Protein AF-A0AAE2BPG3-F1 (afdb_monomer_lite)

Radius of gyration: 17.99 Å; chains: 1; bounding box: 40×39×38 Å

Structure (mmCIF, N/CA/C/O backbone):
data_AF-A0AAE2BPG3-F1
#
_entry.id   AF-A0AAE2BPG3-F1
#
loop_
_atom_site.group_PDB
_atom_site.id
_atom_site.type_symbol
_atom_site.label_atom_id
_atom_site.label_alt_id
_atom_site.label_comp_id
_atom_site.label_asym_id
_atom_site.label_entity_id
_atom_site.label_seq_id
_atom_site.pdbx_PDB_ins_code
_atom_site.Cartn_x
_atom_site.Cartn_y
_atom_site.Cartn_z
_atom_site.occupancy
_atom_site.B_iso_or_equiv
_atom_site.auth_seq_id
_atom_site.auth_comp_id
_atom_site.auth_asym_id
_atom_site.auth_atom_id
_atom_site.pdbx_PDB_model_num
ATOM 1 N N . MET A 1 1 ? 28.750 -17.078 -10.063 1.00 46.62 1 MET A N 1
ATOM 2 C CA . MET A 1 1 ? 27.875 -16.251 -9.215 1.00 46.62 1 MET A CA 1
ATOM 3 C C . MET A 1 1 ? 28.013 -14.857 -9.763 1.00 46.62 1 MET A C 1
ATOM 5 O O . MET A 1 1 ? 29.101 -14.304 -9.670 1.00 46.62 1 MET A O 1
ATOM 9 N N . ASP A 1 2 ? 26.994 -14.388 -10.470 1.00 53.50 2 ASP A N 1
ATOM 10 C CA . ASP A 1 2 ? 27.012 -13.066 -11.084 1.00 53.50 2 ASP A CA 1
ATOM 11 C C . ASP A 1 2 ? 27.018 -12.012 -9.967 1.00 53.50 2 ASP A C 1
ATOM 13 O O . ASP A 1 2 ? 26.191 -12.061 -9.060 1.00 53.50 2 ASP A O 1
ATOM 17 N N . GLU A 1 3 ? 27.967 -11.074 -9.999 1.00 54.03 3 GLU A N 1
ATOM 18 C CA . GLU A 1 3 ? 28.130 -10.012 -8.983 1.00 54.03 3 GLU A CA 1
ATOM 19 C C . GLU A 1 3 ? 26.881 -9.117 -8.826 1.00 54.03 3 GLU A C 1
ATOM 21 O O . GLU A 1 3 ? 26.744 -8.394 -7.839 1.00 54.03 3 GLU A O 1
ATOM 26 N N . ASP A 1 4 ? 25.954 -9.200 -9.782 1.00 56.41 4 ASP A N 1
ATOM 27 C CA . ASP A 1 4 ? 24.715 -8.429 -9.874 1.00 56.41 4 ASP A CA 1
ATOM 28 C C . ASP A 1 4 ? 23.543 -9.042 -9.067 1.00 56.41 4 ASP A C 1
ATOM 30 O O . ASP A 1 4 ? 22.451 -8.474 -9.044 1.00 56.41 4 ASP A O 1
ATOM 34 N N . ASP A 1 5 ? 23.746 -10.183 -8.397 1.00 60.78 5 ASP A N 1
ATOM 35 C CA . ASP A 1 5 ? 22.706 -10.899 -7.629 1.00 60.78 5 ASP A CA 1
ATOM 36 C C . ASP A 1 5 ? 22.677 -10.528 -6.131 1.00 60.78 5 ASP A C 1
ATOM 38 O O . ASP A 1 5 ? 21.954 -11.120 -5.334 1.00 60.78 5 ASP A O 1
ATOM 42 N N . ASN A 1 6 ? 23.470 -9.534 -5.713 1.00 71.50 6 ASN A N 1
ATOM 43 C CA . ASN A 1 6 ? 23.386 -9.013 -4.349 1.00 71.50 6 ASN A CA 1
ATOM 44 C C . ASN A 1 6 ? 22.199 -8.051 -4.223 1.00 71.50 6 ASN A C 1
ATOM 46 O O . ASN A 1 6 ? 22.133 -7.020 -4.900 1.00 71.50 6 ASN A O 1
ATOM 50 N N . ASP A 1 7 ? 21.266 -8.381 -3.332 1.00 73.94 7 ASP A N 1
ATOM 51 C CA . ASP A 1 7 ? 20.122 -7.529 -3.031 1.00 73.94 7 ASP A CA 1
ATOM 52 C C . ASP A 1 7 ? 20.551 -6.247 -2.299 1.00 73.94 7 ASP A C 1
ATOM 54 O O . ASP A 1 7 ? 21.256 -6.324 -1.284 1.00 73.94 7 ASP A O 1
ATOM 58 N N . PRO A 1 8 ? 20.107 -5.062 -2.768 1.00 78.50 8 PRO A N 1
ATOM 59 C CA . PRO A 1 8 ? 20.458 -3.795 -2.141 1.00 78.50 8 PRO A CA 1
ATOM 60 C C . PRO A 1 8 ? 19.918 -3.745 -0.710 1.00 78.50 8 PRO A C 1
ATOM 62 O O . PRO A 1 8 ? 18.745 -4.029 -0.463 1.00 78.50 8 PRO A O 1
ATOM 65 N N . GLN A 1 9 ? 20.769 -3.356 0.237 1.00 81.19 9 GLN A N 1
ATOM 66 C CA . GLN A 1 9 ? 20.421 -3.327 1.662 1.00 81.19 9 GLN A CA 1
ATOM 67 C C . GLN A 1 9 ? 19.881 -1.961 2.099 1.00 81.19 9 GLN A C 1
ATOM 69 O O . GLN A 1 9 ? 19.233 -1.845 3.140 1.00 81.19 9 GLN A O 1
ATOM 74 N N . ILE A 1 10 ? 20.139 -0.913 1.309 1.00 83.06 10 ILE A N 1
ATOM 75 C CA . ILE A 1 10 ? 19.741 0.464 1.619 1.00 83.06 10 I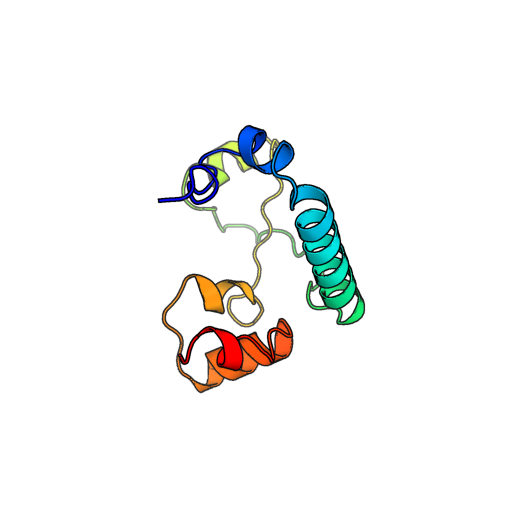LE A CA 1
ATOM 76 C C . ILE A 1 10 ? 19.151 1.193 0.404 1.00 83.06 10 ILE A C 1
ATOM 78 O O . ILE A 1 10 ? 19.443 0.891 -0.753 1.00 83.06 10 ILE A O 1
ATOM 82 N N . MET A 1 11 ? 18.342 2.222 0.677 1.00 80.00 11 MET A N 1
ATOM 83 C CA . MET A 1 11 ? 17.634 3.021 -0.340 1.00 80.00 11 MET A CA 1
ATOM 84 C C . MET A 1 11 ? 18.554 3.673 -1.380 1.00 80.00 11 MET A C 1
ATOM 86 O O . MET A 1 11 ? 18.133 3.981 -2.499 1.00 80.00 11 MET A O 1
ATOM 90 N N . GLU A 1 12 ? 19.800 3.921 -1.007 1.00 85.31 12 GLU A N 1
ATOM 91 C CA . GLU A 1 12 ? 20.797 4.575 -1.840 1.00 85.31 12 GLU A CA 1
ATOM 92 C C . GLU A 1 12 ? 21.290 3.595 -2.904 1.00 85.31 12 GLU A C 1
ATOM 94 O O . GLU A 1 12 ? 21.376 3.962 -4.072 1.00 85.31 12 GLU A O 1
ATOM 99 N N . GLU A 1 13 ? 21.504 2.331 -2.548 1.00 85.25 13 GLU A N 1
ATOM 100 C CA . GLU A 1 13 ? 21.879 1.265 -3.481 1.00 85.25 13 GLU A CA 1
ATOM 101 C C . GLU A 1 13 ? 20.735 0.958 -4.453 1.00 85.25 13 GLU A C 1
ATOM 103 O O . GLU A 1 13 ? 20.956 0.864 -5.662 1.00 85.25 13 GLU A O 1
ATOM 108 N N . CYS A 1 14 ? 19.488 0.930 -3.962 1.00 81.56 14 CYS A N 1
ATOM 109 C CA . CYS A 1 14 ? 18.297 0.754 -4.801 1.00 81.56 14 CYS A CA 1
ATOM 110 C C . CYS A 1 14 ? 18.219 1.783 -5.939 1.00 81.56 14 CYS A C 1
ATOM 112 O O . CYS A 1 14 ? 17.811 1.445 -7.048 1.00 81.56 14 CYS A O 1
ATOM 114 N N . ARG A 1 15 ? 18.625 3.035 -5.683 1.00 84.75 15 ARG A N 1
ATOM 115 C CA . ARG A 1 15 ? 18.590 4.124 -6.674 1.00 84.75 15 ARG A CA 1
ATOM 116 C C . ARG A 1 15 ? 19.610 3.976 -7.800 1.00 84.75 15 ARG A C 1
ATOM 118 O O . ARG A 1 15 ? 19.391 4.538 -8.872 1.00 84.75 15 ARG A O 1
ATOM 125 N N . HIS A 1 16 ? 20.698 3.249 -7.560 1.00 84.75 16 HIS A N 1
ATOM 126 C CA . HIS A 1 16 ? 21.763 3.029 -8.540 1.00 84.75 16 HIS A CA 1
ATOM 127 C C . HIS A 1 16 ? 21.557 1.754 -9.370 1.00 84.75 16 HIS A C 1
ATOM 129 O O . HIS A 1 16 ? 22.226 1.578 -10.388 1.00 84.75 16 HIS A O 1
ATOM 135 N N . ARG A 1 17 ? 20.610 0.884 -8.987 1.00 83.00 17 ARG A N 1
ATOM 136 C CA . ARG A 1 17 ? 20.252 -0.307 -9.767 1.00 83.00 17 ARG A CA 1
ATOM 137 C C . ARG A 1 17 ? 19.693 0.092 -11.132 1.00 83.00 17 ARG A C 1
ATOM 139 O O . ARG A 1 17 ? 18.885 1.014 -11.257 1.00 83.00 17 ARG A O 1
ATOM 146 N N . LYS A 1 18 ? 20.061 -0.676 -12.157 1.00 85.94 18 LYS A N 1
ATOM 147 C CA . LYS A 1 18 ? 19.535 -0.549 -13.528 1.00 85.94 18 LYS A CA 1
ATOM 148 C C . LYS A 1 18 ? 18.000 -0.591 -13.576 1.00 85.94 18 LYS A C 1
ATOM 150 O O . LYS A 1 18 ? 17.382 0.149 -14.341 1.00 85.94 18 LYS A O 1
ATOM 155 N N . ASP A 1 19 ? 17.396 -1.377 -12.687 1.00 85.19 19 ASP A N 1
ATOM 156 C CA . ASP A 1 19 ? 15.951 -1.587 -12.607 1.00 85.19 19 ASP A CA 1
ATOM 157 C C . ASP A 1 19 ? 15.204 -0.479 -11.856 1.00 85.19 19 ASP A C 1
ATOM 159 O O . ASP A 1 19 ? 13.974 -0.458 -11.871 1.00 85.19 19 ASP A O 1
ATOM 163 N N . TRP A 1 20 ? 15.908 0.492 -11.257 1.00 86.25 20 TRP A N 1
ATOM 164 C CA . TRP A 1 20 ? 15.306 1.562 -10.454 1.00 86.25 20 TRP A CA 1
ATOM 165 C C . TRP A 1 20 ? 14.161 2.281 -11.174 1.00 86.25 20 TRP A C 1
ATOM 167 O O . TRP A 1 20 ? 13.107 2.544 -10.593 1.00 86.25 20 TRP A O 1
ATOM 177 N N . LYS A 1 21 ? 14.341 2.585 -12.466 1.00 88.94 21 LYS A N 1
ATOM 178 C CA . LYS A 1 21 ? 13.299 3.238 -13.274 1.00 88.94 21 LYS A CA 1
ATOM 179 C C . LYS A 1 21 ? 12.066 2.346 -13.437 1.00 88.94 21 LYS A C 1
ATOM 181 O O . LYS A 1 21 ? 10.948 2.849 -13.334 1.00 88.94 21 LYS A O 1
ATOM 186 N N . SER A 1 22 ? 12.267 1.049 -13.659 1.00 85.50 22 SER A N 1
ATOM 187 C CA . SER A 1 22 ? 11.196 0.057 -13.791 1.00 85.50 22 SER A CA 1
ATOM 188 C C . SER A 1 22 ? 10.452 -0.131 -12.472 1.00 85.50 22 SER A C 1
ATOM 190 O O . SER A 1 22 ? 9.225 -0.094 -12.463 1.00 85.50 22 SER A O 1
ATOM 192 N N . TRP A 1 23 ? 11.169 -0.232 -11.349 1.00 87.06 23 TRP A N 1
ATOM 193 C CA . TRP A 1 23 ? 10.571 -0.305 -10.014 1.00 87.06 23 TRP A CA 1
ATOM 194 C C . TRP A 1 23 ? 9.766 0.947 -9.691 1.00 87.06 23 TRP A C 1
ATOM 196 O O . TRP A 1 23 ? 8.610 0.848 -9.293 1.00 87.06 23 TRP A O 1
ATOM 206 N N . LYS A 1 24 ? 10.331 2.136 -9.931 1.00 89.31 24 LYS A N 1
ATOM 207 C CA . LYS A 1 24 ? 9.628 3.404 -9.708 1.00 89.31 24 LYS A CA 1
ATOM 208 C C . LYS A 1 24 ? 8.350 3.490 -10.541 1.00 89.31 24 LYS A C 1
ATOM 210 O O . LYS A 1 24 ? 7.327 3.941 -10.032 1.00 89.31 24 LYS A O 1
ATOM 215 N N . LYS A 1 25 ? 8.399 3.038 -11.798 1.00 87.38 25 LYS A N 1
ATOM 216 C CA . LYS A 1 25 ? 7.217 2.968 -12.659 1.00 87.38 25 LYS A CA 1
ATOM 217 C C . LYS A 1 25 ? 6.183 1.980 -12.114 1.00 87.38 25 LYS A C 1
ATOM 219 O O . LYS A 1 25 ? 5.026 2.353 -12.001 1.00 87.38 25 LYS A O 1
ATOM 224 N N . ALA A 1 26 ? 6.590 0.769 -11.739 1.00 82.19 26 ALA A N 1
ATOM 225 C CA . ALA A 1 26 ? 5.685 -0.240 -11.190 1.00 82.19 26 ALA A CA 1
ATOM 226 C C . ALA A 1 26 ? 5.009 0.231 -9.890 1.00 82.19 26 ALA A C 1
ATOM 228 O O . ALA A 1 26 ? 3.805 0.061 -9.728 1.00 82.19 26 ALA A O 1
ATOM 229 N N . ILE A 1 27 ? 5.762 0.887 -8.998 1.00 84.38 27 ILE A N 1
ATOM 230 C CA . ILE A 1 27 ? 5.232 1.489 -7.766 1.00 84.38 27 ILE A CA 1
ATOM 231 C C . ILE A 1 27 ? 4.197 2.569 -8.097 1.00 84.38 27 ILE A C 1
ATOM 233 O O . ILE A 1 27 ? 3.142 2.614 -7.469 1.00 84.38 27 ILE A O 1
ATOM 237 N N . GLN A 1 28 ? 4.484 3.429 -9.078 1.00 87.56 28 GLN A N 1
ATOM 238 C CA . GLN A 1 28 ? 3.555 4.480 -9.488 1.00 87.56 28 GLN A CA 1
ATOM 239 C C . GLN A 1 28 ? 2.287 3.902 -10.133 1.00 87.56 28 GLN A C 1
ATOM 241 O O . GLN A 1 28 ? 1.191 4.309 -9.764 1.00 87.56 28 GLN A O 1
ATOM 246 N N . ASP A 1 29 ? 2.425 2.928 -11.034 1.00 83.62 29 ASP A N 1
ATOM 247 C CA . ASP A 1 29 ? 1.294 2.261 -11.690 1.00 83.62 29 ASP A CA 1
ATOM 248 C C . ASP A 1 29 ? 0.387 1.563 -10.656 1.00 83.62 29 ASP A C 1
ATOM 250 O O . ASP A 1 29 ? -0.843 1.634 -10.747 1.00 83.62 29 ASP A O 1
ATOM 254 N N . GLU A 1 30 ? 0.980 0.920 -9.643 1.00 81.25 30 GLU A N 1
ATOM 255 C CA . GLU A 1 30 ? 0.226 0.314 -8.544 1.00 81.25 30 GLU A CA 1
ATOM 256 C C . GLU A 1 30 ? -0.466 1.387 -7.698 1.00 81.25 30 GLU A C 1
ATOM 258 O O . GLU A 1 30 ? -1.665 1.285 -7.445 1.00 81.25 30 GLU A O 1
ATOM 263 N N . LEU A 1 31 ? 0.232 2.465 -7.325 1.00 83.31 31 LEU A N 1
ATOM 264 C CA . LEU A 1 31 ? -0.361 3.574 -6.576 1.00 83.31 31 LEU A CA 1
ATOM 265 C C . LEU A 1 31 ? -1.559 4.191 -7.317 1.00 83.31 31 LEU A C 1
ATOM 267 O O . LEU A 1 31 ? -2.608 4.432 -6.716 1.00 83.31 31 LEU A O 1
ATOM 271 N N . ASP A 1 32 ? -1.438 4.391 -8.627 1.00 84.94 32 ASP A N 1
ATOM 272 C CA . ASP A 1 32 ? -2.508 4.915 -9.476 1.00 84.94 32 ASP A CA 1
ATOM 273 C C . ASP A 1 32 ? -3.686 3.932 -9.568 1.00 84.94 32 ASP A C 1
ATOM 275 O O . ASP A 1 32 ? -4.852 4.336 -9.496 1.00 84.94 32 ASP A O 1
ATOM 279 N N . SER A 1 33 ? -3.405 2.627 -9.651 1.00 82.19 33 SER A N 1
ATOM 280 C CA . SER A 1 33 ? -4.414 1.561 -9.590 1.00 82.19 33 SER A CA 1
ATOM 281 C C . SER A 1 33 ? -5.174 1.565 -8.260 1.00 82.19 33 SER A C 1
ATOM 283 O O . SER A 1 33 ? -6.408 1.482 -8.258 1.00 82.19 33 SER A O 1
ATOM 285 N N . LEU A 1 34 ? -4.468 1.697 -7.133 1.00 80.25 34 LEU A N 1
ATOM 286 C CA . LEU A 1 34 ? -5.058 1.760 -5.791 1.00 80.25 34 LEU A CA 1
ATOM 287 C C . LEU A 1 34 ? -5.934 3.013 -5.636 1.00 80.25 34 LEU A C 1
ATOM 289 O O . LEU A 1 34 ? -7.073 2.922 -5.166 1.00 80.25 34 LEU A O 1
ATOM 293 N N . ASN A 1 35 ? -5.452 4.166 -6.110 1.00 81.25 35 ASN A N 1
ATOM 294 C CA . ASN A 1 35 ? -6.202 5.423 -6.107 1.00 81.25 35 ASN A CA 1
ATOM 295 C C . ASN A 1 35 ? -7.473 5.334 -6.961 1.00 81.25 35 ASN A C 1
ATOM 297 O O . ASN A 1 35 ? -8.561 5.680 -6.493 1.00 81.25 35 ASN A O 1
ATOM 301 N N . LYS A 1 36 ? -7.376 4.799 -8.185 1.00 82.06 36 LYS A N 1
ATOM 302 C CA . LYS A 1 36 ? -8.525 4.588 -9.082 1.00 82.06 36 LYS A CA 1
ATOM 303 C C . LYS A 1 36 ? -9.605 3.717 -8.439 1.00 82.06 36 LYS A C 1
ATOM 305 O O . LYS A 1 36 ? -10.795 3.961 -8.634 1.00 82.06 36 LYS A O 1
ATOM 310 N N . ARG A 1 37 ? -9.196 2.704 -7.675 1.00 78.69 37 ARG A N 1
ATOM 311 C CA . ARG A 1 37 ? -10.092 1.767 -6.985 1.00 78.69 37 ARG A CA 1
ATOM 312 C C . ARG A 1 37 ? -10.594 2.279 -5.633 1.00 78.69 37 ARG A C 1
ATOM 314 O O . ARG A 1 37 ? -11.382 1.583 -5.004 1.00 78.69 37 ARG A O 1
ATOM 321 N N . LYS A 1 38 ? -10.192 3.488 -5.209 1.00 77.94 38 LYS A N 1
ATOM 322 C CA . LYS A 1 38 ? -10.560 4.097 -3.916 1.00 77.94 38 LYS A CA 1
ATOM 323 C C . LYS A 1 38 ? -10.248 3.181 -2.729 1.00 77.94 38 LYS A C 1
ATOM 325 O O . LYS A 1 38 ? -10.995 3.123 -1.758 1.00 77.94 38 LYS A O 1
ATOM 330 N N . VAL A 1 39 ? -9.134 2.461 -2.844 1.00 69.88 39 VAL A N 1
ATOM 331 C CA . VAL A 1 39 ? -8.625 1.528 -1.831 1.00 69.88 39 VAL A CA 1
ATOM 332 C C . VAL A 1 39 ? -8.366 2.254 -0.512 1.00 69.88 39 VAL A C 1
ATOM 334 O O . VAL A 1 39 ? -8.655 1.732 0.562 1.00 69.88 39 VAL A O 1
ATOM 337 N N . PHE A 1 40 ? -7.861 3.483 -0.590 1.00 71.31 40 PHE A N 1
ATOM 338 C CA . PHE A 1 40 ? -7.662 4.335 0.572 1.00 71.31 40 PHE A CA 1
ATOM 339 C C . PHE A 1 40 ? -8.968 5.060 0.919 1.00 71.31 40 PHE A C 1
ATOM 341 O O . PHE A 1 40 ? -9.460 5.891 0.153 1.00 71.31 40 PHE A O 1
ATOM 348 N N . GLY A 1 41 ? -9.536 4.717 2.078 1.00 67.25 41 GLY A N 1
ATOM 349 C CA . GLY A 1 41 ? -10.718 5.373 2.632 1.00 67.25 41 GLY A CA 1
ATOM 350 C C . GLY A 1 41 ? -10.437 6.788 3.158 1.00 67.25 41 GLY A C 1
ATOM 351 O O . GLY A 1 41 ? -9.282 7.223 3.215 1.00 67.25 41 GLY A O 1
ATOM 352 N N . PRO A 1 42 ? -11.487 7.525 3.566 1.00 67.50 42 PRO A N 1
ATOM 353 C CA . PRO A 1 42 ? -11.321 8.825 4.192 1.00 67.50 42 PRO A CA 1
ATOM 354 C C . PRO A 1 42 ? -10.483 8.692 5.459 1.00 67.50 42 PRO A C 1
ATOM 356 O O . PRO A 1 42 ? -10.734 7.871 6.338 1.00 67.50 42 PRO A O 1
ATOM 359 N N . ILE A 1 43 ? -9.482 9.551 5.531 1.00 61.88 43 ILE A N 1
ATOM 360 C CA . ILE A 1 43 ? -8.634 9.728 6.691 1.00 61.88 43 ILE A CA 1
ATOM 361 C C . ILE A 1 43 ? -9.504 10.112 7.902 1.00 61.88 43 ILE A C 1
ATOM 363 O O . ILE A 1 43 ? -10.098 11.190 7.926 1.00 61.88 43 ILE A O 1
ATOM 367 N N . THR A 1 44 ? -9.567 9.247 8.916 1.00 55.91 44 THR A N 1
ATOM 368 C CA . THR A 1 44 ? -10.263 9.540 10.176 1.00 55.91 44 THR A CA 1
ATOM 369 C C . THR A 1 44 ? -9.265 9.935 11.266 1.00 55.91 44 THR A C 1
ATOM 371 O O . THR A 1 44 ? -8.284 9.213 11.476 1.00 55.91 44 THR A O 1
ATOM 374 N N . PRO A 1 45 ? -9.491 11.055 11.981 1.00 62.44 45 PRO A N 1
ATOM 375 C CA . PRO A 1 45 ? -8.681 11.417 13.138 1.00 62.44 45 PRO A CA 1
ATOM 376 C C . PRO A 1 45 ? -8.692 10.301 14.180 1.00 62.44 45 PRO A C 1
ATOM 378 O O . PRO A 1 45 ? -9.706 9.623 14.362 1.00 62.44 45 PRO A O 1
ATOM 381 N N . THR A 1 46 ? -7.579 10.134 14.894 1.00 62.69 46 THR A N 1
ATOM 382 C CA . THR A 1 46 ? -7.523 9.187 16.012 1.00 62.69 46 THR A CA 1
ATOM 383 C C . THR A 1 46 ? -8.618 9.528 17.039 1.00 62.69 46 THR A C 1
ATOM 385 O O . THR A 1 46 ? -8.705 10.686 17.466 1.00 62.69 46 THR A O 1
ATOM 388 N N . PRO A 1 47 ? -9.467 8.562 17.445 1.00 69.81 47 PRO A N 1
ATOM 389 C CA . PRO A 1 47 ? -10.501 8.796 18.448 1.00 69.81 47 PRO A CA 1
ATOM 390 C C . PRO A 1 47 ? -9.915 9.329 19.761 1.00 69.81 47 PRO A C 1
ATOM 392 O O . PRO A 1 47 ? -8.860 8.880 20.218 1.00 69.81 47 PRO A O 1
ATOM 395 N N . LYS A 1 48 ? -10.617 10.274 20.402 1.00 64.44 48 LYS A N 1
ATOM 396 C CA . LYS A 1 48 ? -10.205 10.818 21.706 1.00 64.44 48 LYS A CA 1
ATOM 397 C C . LYS A 1 48 ? -10.080 9.684 22.731 1.00 64.44 48 LYS A C 1
ATOM 399 O O . LYS A 1 48 ? -11.036 8.948 22.950 1.00 64.44 48 LYS A O 1
ATOM 404 N N . GLY A 1 49 ? -8.914 9.578 23.370 1.00 69.75 49 GLY A N 1
ATOM 405 C CA . GLY A 1 49 ? -8.636 8.594 24.426 1.00 69.75 49 GLY A CA 1
ATOM 406 C C . GLY A 1 49 ? -7.848 7.359 23.982 1.00 69.75 49 GLY A C 1
ATOM 407 O O . GLY A 1 49 ? -7.468 6.562 24.836 1.00 69.75 49 GLY A O 1
ATOM 408 N N . VAL A 1 50 ? -7.540 7.210 22.688 1.00 65.12 50 VAL A N 1
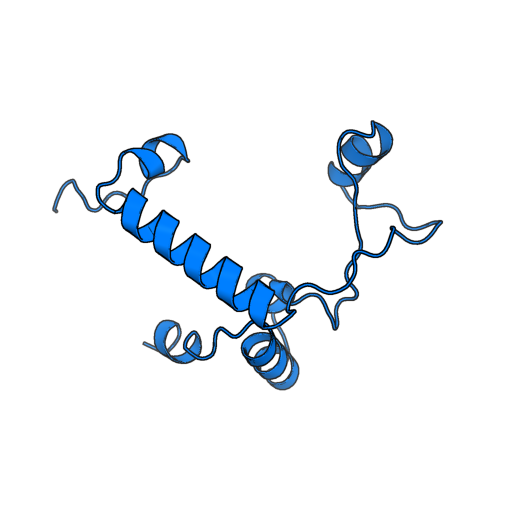ATOM 409 C CA . VAL A 1 50 ? -6.708 6.106 22.190 1.00 65.12 50 VAL A CA 1
ATOM 410 C C . VAL A 1 50 ? -5.270 6.582 21.982 1.00 65.12 50 VAL A C 1
ATOM 412 O O . VAL A 1 50 ? -5.022 7.491 21.193 1.00 65.12 50 VAL A O 1
ATOM 415 N N . LYS A 1 51 ? -4.315 5.978 22.699 1.00 66.12 51 LYS A N 1
ATOM 416 C CA . LYS A 1 51 ? -2.882 6.274 22.559 1.00 66.12 51 LYS A CA 1
ATOM 417 C C . LYS A 1 51 ? -2.243 5.300 21.563 1.00 66.12 51 LYS A C 1
ATOM 419 O O . LYS A 1 51 ? -2.401 4.092 21.744 1.00 66.12 51 LYS A O 1
ATOM 424 N N . PRO A 1 52 ? -1.510 5.779 20.542 1.00 63.97 52 PRO A N 1
ATOM 425 C CA . PRO A 1 52 ? -0.647 4.908 19.755 1.00 63.97 52 PRO A CA 1
ATOM 426 C C . PRO A 1 52 ? 0.389 4.230 20.652 1.00 63.97 52 PRO A C 1
ATOM 428 O O . PRO A 1 52 ? 0.764 4.759 21.697 1.00 63.97 52 PRO A O 1
ATOM 431 N N . VAL A 1 53 ? 0.881 3.072 20.227 1.00 65.12 53 VAL A N 1
ATOM 432 C CA . VAL A 1 53 ? 1.900 2.316 20.963 1.00 65.12 53 VAL A CA 1
ATOM 433 C C . VAL A 1 53 ? 3.291 2.606 20.378 1.00 65.12 53 VAL A C 1
ATOM 435 O O . VAL A 1 53 ? 3.453 2.670 19.156 1.00 65.12 53 VAL A O 1
ATOM 438 N N . GLY A 1 54 ? 4.297 2.772 21.246 1.00 65.69 54 GLY A N 1
ATOM 439 C CA . GLY A 1 54 ? 5.712 2.955 20.881 1.00 65.69 54 GLY A CA 1
ATOM 440 C C . GLY A 1 54 ? 6.078 4.369 20.408 1.00 65.69 54 GLY A C 1
ATOM 441 O O . GLY A 1 54 ? 5.363 5.328 20.692 1.00 65.69 54 GLY A O 1
ATOM 442 N N . HIS A 1 55 ? 7.165 4.503 19.637 1.00 64.88 55 HIS A N 1
ATOM 443 C CA . HIS A 1 55 ? 7.688 5.793 19.132 1.00 64.88 55 HIS A CA 1
ATOM 444 C C . HIS A 1 55 ? 6.683 6.621 18.3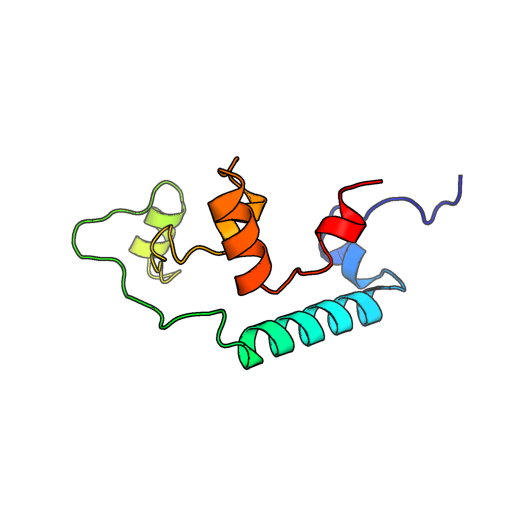18 1.00 64.88 55 HIS A C 1
ATOM 446 O O . HIS A 1 55 ? 6.839 7.828 18.153 1.00 64.88 55 HIS A O 1
ATOM 452 N N . LYS A 1 56 ? 5.606 5.994 17.837 1.00 69.12 56 LYS A N 1
ATOM 453 C CA . LYS A 1 56 ? 4.496 6.684 17.169 1.00 69.12 56 LYS A CA 1
ATOM 454 C C . LYS A 1 56 ? 3.777 7.654 18.119 1.00 69.12 56 LYS A C 1
ATOM 456 O O . LYS A 1 56 ? 3.310 8.691 17.667 1.00 69.12 56 LYS A O 1
ATOM 461 N N . HIS A 1 57 ? 3.709 7.336 19.416 1.00 68.19 57 HIS A N 1
ATOM 462 C CA . HIS A 1 57 ? 3.123 8.208 20.437 1.00 68.19 57 HIS A CA 1
ATOM 463 C C . HIS A 1 57 ? 3.966 9.467 20.652 1.00 68.19 57 HIS A C 1
ATOM 465 O O . HIS A 1 57 ? 3.428 10.566 20.628 1.00 68.19 57 HIS A O 1
ATOM 471 N N . GLU A 1 58 ? 5.283 9.319 20.815 1.00 70.81 58 GLU A N 1
ATOM 472 C CA . GLU A 1 58 ? 6.214 10.442 21.012 1.00 70.81 58 GLU A CA 1
ATOM 473 C C . GLU A 1 58 ? 6.1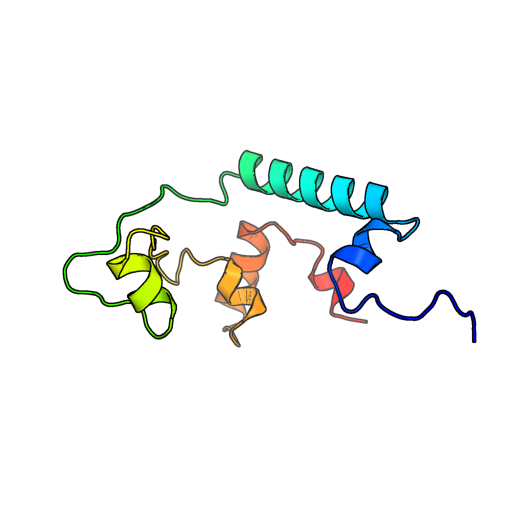79 11.406 19.822 1.00 70.81 58 GLU A C 1
ATOM 475 O O . GLU A 1 58 ? 5.970 12.603 20.001 1.00 70.81 58 GLU A O 1
ATOM 480 N N . LEU A 1 59 ? 6.254 10.878 18.598 1.00 69.62 59 LEU A N 1
ATOM 481 C CA . LEU A 1 59 ? 6.209 11.690 17.381 1.00 69.62 59 LEU A CA 1
ATOM 482 C C . LEU A 1 59 ? 4.859 12.402 17.183 1.00 69.62 59 LEU A C 1
ATOM 484 O O . LEU A 1 59 ? 4.825 13.499 16.623 1.00 69.62 59 LEU A O 1
ATOM 488 N N . GLN A 1 60 ? 3.751 11.795 17.627 1.00 73.31 60 GLN A N 1
ATOM 489 C CA . GLN A 1 60 ? 2.433 12.431 17.578 1.00 73.31 60 GLN A CA 1
ATOM 490 C C . GLN A 1 60 ? 2.296 13.534 18.632 1.00 73.31 60 GLN A C 1
ATOM 492 O O . GLN A 1 60 ? 1.744 14.591 18.336 1.00 73.31 60 GLN A O 1
ATOM 497 N N . VAL A 1 61 ? 2.810 13.310 19.846 1.00 70.56 61 VAL A N 1
ATOM 498 C CA . VAL A 1 61 ? 2.817 14.314 20.923 1.00 70.56 61 VAL A CA 1
ATOM 499 C C . VAL A 1 61 ? 3.677 15.520 20.540 1.00 70.56 61 VAL A C 1
ATOM 501 O O . VAL A 1 61 ? 3.289 16.653 20.807 1.00 70.56 61 VAL A O 1
ATOM 504 N N . GLU A 1 62 ? 4.798 15.296 19.854 1.00 76.88 62 GLU A N 1
ATOM 505 C CA . GLU A 1 62 ? 5.655 16.358 19.312 1.00 76.88 62 GLU A CA 1
ATOM 506 C C . GLU A 1 62 ? 5.064 17.064 18.076 1.00 76.88 62 GLU A C 1
ATOM 508 O O . GLU A 1 62 ? 5.663 18.011 17.567 1.00 76.88 62 GLU A O 1
ATOM 513 N N . GLY A 1 63 ? 3.919 16.608 17.553 1.00 71.19 63 GLY A N 1
ATOM 514 C CA . GLY A 1 63 ? 3.290 17.168 16.354 1.00 71.19 63 GLY A CA 1
ATOM 515 C C . GLY A 1 63 ? 4.060 16.910 15.054 1.00 71.19 63 GLY A C 1
ATOM 516 O O . GLY A 1 63 ? 3.741 17.502 14.025 1.00 71.19 63 GLY A O 1
ATOM 517 N N . LYS A 1 64 ? 5.069 16.028 15.077 1.00 74.19 64 LYS A N 1
ATOM 518 C CA . LYS A 1 64 ? 5.894 15.684 13.907 1.00 74.19 64 LYS A CA 1
ATOM 519 C C . LYS A 1 64 ? 5.172 14.760 12.932 1.00 74.19 64 LYS A C 1
ATOM 521 O O . LYS A 1 64 ? 5.496 14.754 11.748 1.00 74.19 64 LYS A O 1
ATOM 526 N N . VAL A 1 65 ? 4.216 13.967 13.420 1.00 69.62 65 VAL A N 1
ATOM 527 C CA . VAL A 1 65 ? 3.421 13.047 12.598 1.00 69.62 65 VAL A CA 1
ATOM 528 C C . VAL A 1 65 ? 1.956 13.053 13.019 1.00 69.62 65 VAL A C 1
ATOM 530 O O . VAL A 1 65 ? 1.626 13.116 14.201 1.00 69.62 65 VAL A O 1
ATOM 533 N N . ASP A 1 66 ? 1.071 12.939 12.036 1.00 72.44 66 ASP A N 1
ATOM 534 C CA . ASP A 1 66 ? -0.368 12.803 12.242 1.00 72.44 66 ASP A CA 1
ATOM 535 C C . ASP A 1 66 ? -0.753 11.318 12.161 1.00 72.44 66 ASP A C 1
ATOM 537 O O . ASP A 1 66 ? -0.706 10.708 11.088 1.00 72.44 66 ASP A O 1
ATOM 541 N N . VAL A 1 67 ? -1.083 10.711 13.305 1.00 69.44 67 VAL A N 1
ATOM 542 C CA . VAL A 1 67 ? -1.475 9.297 13.378 1.00 69.44 67 VAL A CA 1
ATOM 543 C C . VAL A 1 67 ? -2.966 9.171 13.102 1.00 69.44 67 VAL A C 1
ATOM 545 O O . VAL A 1 67 ? -3.803 9.781 13.772 1.00 69.44 67 VAL A O 1
ATOM 548 N N . LYS A 1 68 ? -3.297 8.316 12.136 1.00 69.50 68 LYS A N 1
ATOM 549 C CA . LYS A 1 68 ? -4.667 7.974 11.748 1.00 69.50 68 LYS A CA 1
ATOM 550 C C . LYS A 1 68 ? -4.898 6.498 11.978 1.00 69.50 68 LYS A C 1
ATOM 55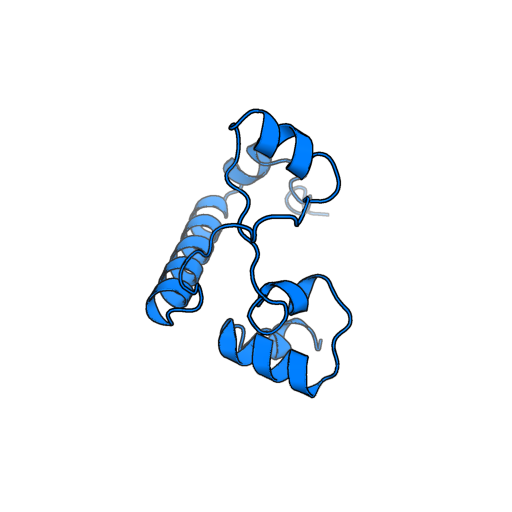2 O O . LYS A 1 68 ? -4.083 5.673 11.569 1.00 69.50 68 LYS A O 1
ATOM 557 N N . GLN A 1 69 ? -5.999 6.174 12.643 1.00 70.50 69 GLN A N 1
ATOM 558 C CA . GLN A 1 69 ? -6.397 4.790 12.836 1.00 70.50 69 GLN A CA 1
ATOM 559 C C . GLN A 1 69 ? -7.272 4.345 11.675 1.00 70.50 69 GLN A C 1
ATOM 561 O O . GLN A 1 69 ? -8.238 5.021 11.329 1.00 70.50 69 GLN A O 1
ATOM 566 N N . ILE A 1 70 ? -6.925 3.197 11.103 1.00 69.94 70 ILE A N 1
ATOM 567 C CA . ILE A 1 70 ? -7.748 2.496 10.125 1.00 69.94 70 ILE A CA 1
ATOM 568 C C . ILE A 1 70 ? -8.392 1.325 10.877 1.00 69.94 70 ILE A C 1
ATOM 570 O O . ILE A 1 70 ? -7.658 0.539 11.484 1.00 69.94 70 ILE A O 1
ATOM 574 N N . PRO A 1 71 ? -9.733 1.208 10.899 1.00 68.12 71 PRO A N 1
ATOM 575 C CA . PRO A 1 71 ? -10.411 0.040 11.455 1.00 68.12 71 PRO A CA 1
ATOM 576 C C . PRO A 1 71 ? -9.825 -1.253 10.874 1.00 68.12 71 PRO A C 1
ATOM 578 O O . PRO A 1 71 ? -9.537 -1.296 9.684 1.00 68.12 71 PRO A O 1
ATOM 581 N N . SER A 1 72 ? -9.658 -2.319 11.666 1.00 66.94 72 SER A N 1
ATOM 582 C CA . SER A 1 72 ? -8.989 -3.546 11.175 1.00 66.94 72 SER A CA 1
ATOM 583 C C . SER A 1 72 ? -9.695 -4.166 9.958 1.00 66.94 72 SER A C 1
ATOM 585 O O 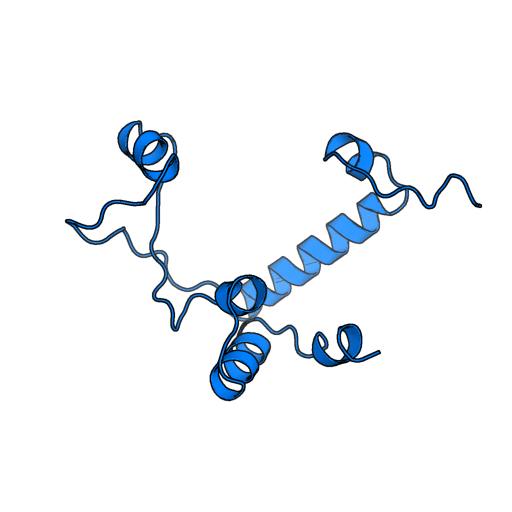. SER A 1 72 ? -9.042 -4.598 9.018 1.00 66.94 72 SER A O 1
ATOM 587 N N . ASN A 1 73 ? -11.028 -4.084 9.873 1.00 67.00 73 ASN A N 1
ATOM 588 C CA . ASN A 1 73 ? -11.780 -4.519 8.686 1.00 67.00 73 ASN A CA 1
ATOM 589 C C . ASN A 1 73 ? -11.577 -3.633 7.437 1.00 67.00 73 ASN A C 1
ATOM 591 O O . ASN A 1 73 ? -12.074 -3.972 6.367 1.00 67.00 73 ASN A O 1
ATOM 595 N N . GLN A 1 74 ? -10.889 -2.502 7.576 1.00 70.06 74 GLN A N 1
ATOM 596 C CA . GLN A 1 74 ? -10.491 -1.587 6.507 1.00 70.06 74 GLN A CA 1
ATOM 597 C C . GLN A 1 74 ? -8.963 -1.512 6.355 1.00 70.06 74 GLN A C 1
ATOM 599 O O . GLN A 1 74 ? -8.474 -0.859 5.432 1.00 70.06 74 GLN A O 1
ATOM 604 N N . ASN A 1 75 ? -8.193 -2.172 7.230 1.00 78.12 75 ASN A N 1
ATOM 605 C CA . ASN A 1 75 ? -6.742 -2.188 7.148 1.00 78.12 75 ASN A CA 1
ATOM 606 C C . ASN A 1 75 ? -6.286 -3.256 6.156 1.00 78.12 75 ASN A C 1
ATOM 608 O O . ASN A 1 75 ? -5.942 -4.378 6.517 1.00 78.12 75 ASN A O 1
ATOM 612 N N . LEU A 1 76 ? -6.248 -2.886 4.880 1.00 77.69 76 LEU A N 1
ATOM 613 C CA . LEU A 1 76 ? -5.819 -3.785 3.810 1.00 77.69 76 LEU A CA 1
ATOM 614 C C . LEU A 1 76 ? -4.384 -4.298 3.994 1.00 77.69 76 LEU A C 1
ATOM 616 O O . LEU A 1 76 ? -4.052 -5.364 3.488 1.00 77.69 76 LEU A O 1
ATOM 620 N N . ALA A 1 77 ? -3.546 -3.598 4.762 1.00 78.62 77 ALA A N 1
ATOM 621 C CA . ALA A 1 77 ? -2.191 -4.046 5.064 1.00 78.62 77 ALA A CA 1
ATOM 622 C C . ALA A 1 77 ? -2.138 -5.248 6.026 1.00 78.62 77 ALA A C 1
ATOM 624 O O . ALA A 1 77 ? -1.094 -5.896 6.097 1.00 78.62 77 ALA A O 1
ATOM 625 N N . ASP A 1 78 ? -3.239 -5.588 6.716 1.00 79.31 78 ASP A N 1
ATOM 626 C CA . ASP A 1 78 ? -3.297 -6.753 7.613 1.00 79.31 78 ASP A CA 1
ATOM 627 C C . ASP A 1 78 ? -2.938 -8.056 6.877 1.00 79.31 78 ASP A C 1
ATOM 629 O O . ASP A 1 78 ? -2.424 -8.985 7.495 1.00 79.31 78 ASP A O 1
ATOM 633 N N . LEU A 1 79 ? -3.139 -8.116 5.552 1.00 77.38 79 LEU A N 1
ATOM 634 C CA . LEU A 1 79 ? -2.795 -9.284 4.735 1.00 77.38 79 LEU A CA 1
ATOM 635 C C . LEU A 1 79 ? -1.288 -9.595 4.702 1.00 77.38 79 LEU A C 1
ATOM 637 O O . LEU A 1 79 ? -0.919 -10.737 4.445 1.00 77.38 79 LEU A O 1
ATOM 641 N N . PHE A 1 80 ? -0.428 -8.599 4.946 1.00 76.19 80 PHE A N 1
ATOM 642 C CA . PHE A 1 80 ? 1.031 -8.747 4.893 1.00 76.19 80 PHE A CA 1
ATOM 643 C C . PHE A 1 80 ? 1.675 -8.931 6.269 1.00 76.19 80 PHE A C 1
ATOM 645 O O . PHE A 1 80 ? 2.848 -9.282 6.352 1.00 76.19 80 PHE A O 1
ATOM 652 N N . THR A 1 81 ? 0.942 -8.657 7.347 1.00 73.19 81 THR A N 1
ATOM 653 C CA . THR A 1 81 ? 1.508 -8.566 8.701 1.00 73.19 81 THR A CA 1
ATOM 654 C C . THR A 1 81 ? 0.881 -9.539 9.687 1.00 73.19 81 THR A C 1
ATOM 656 O O . THR A 1 81 ? 1.489 -9.811 10.720 1.00 73.19 81 THR A O 1
ATOM 659 N N . ASN A 1 82 ? -0.297 -10.090 9.376 1.00 77.81 82 ASN A N 1
ATOM 660 C CA . ASN A 1 82 ? -1.044 -10.956 10.277 1.00 77.81 82 ASN A CA 1
ATOM 661 C C . ASN A 1 82 ? -1.437 -12.287 9.609 1.00 77.81 82 ASN A C 1
ATOM 663 O O . ASN A 1 82 ? -1.814 -12.312 8.436 1.00 77.81 82 ASN A O 1
ATOM 667 N N . PRO A 1 83 ? -1.436 -13.407 10.353 1.00 73.25 83 PRO A N 1
ATOM 668 C CA . PRO A 1 83 ? -2.077 -14.637 9.909 1.00 73.25 83 PRO A CA 1
ATOM 669 C C . PRO A 1 83 ? -3.603 -14.465 9.965 1.00 73.25 83 PRO A C 1
ATOM 671 O O . PRO A 1 83 ? -4.192 -14.345 11.039 1.00 73.25 83 PRO A O 1
ATOM 674 N N . LEU A 1 84 ? -4.254 -14.439 8.799 1.00 79.56 84 LEU A N 1
ATOM 675 C CA . LEU A 1 84 ? -5.689 -14.167 8.676 1.00 79.56 84 LEU A CA 1
ATOM 676 C C . LEU A 1 84 ? -6.491 -15.411 8.266 1.00 79.56 84 LEU A C 1
ATOM 678 O O . LEU A 1 84 ? -6.024 -16.208 7.449 1.00 79.56 84 LEU A O 1
ATOM 682 N N . PRO A 1 85 ? -7.749 -15.556 8.730 1.00 85.75 85 PRO A N 1
ATOM 683 C CA . PRO A 1 85 ? -8.666 -16.551 8.186 1.00 85.75 85 PRO A CA 1
ATOM 684 C C . PRO A 1 85 ? -8.841 -16.382 6.672 1.00 85.75 85 PRO A C 1
ATOM 686 O O . PRO A 1 85 ? -9.013 -15.265 6.178 1.00 85.75 85 PRO A O 1
ATOM 689 N N . ALA A 1 86 ? -8.894 -17.494 5.934 1.00 81.06 86 ALA A N 1
ATOM 690 C CA . ALA A 1 86 ? -8.898 -17.501 4.466 1.00 81.06 86 ALA A CA 1
ATOM 691 C C . ALA A 1 86 ? -9.987 -16.617 3.828 1.00 81.06 86 ALA A C 1
ATOM 693 O O . ALA A 1 86 ? -9.780 -16.046 2.759 1.00 81.06 86 ALA A O 1
ATOM 694 N N . LYS A 1 87 ? -11.151 -16.485 4.476 1.00 84.19 87 LYS A N 1
ATOM 695 C CA . LYS A 1 87 ? -12.244 -15.620 4.007 1.00 84.19 87 LYS A CA 1
ATOM 696 C C . LYS A 1 87 ? -11.865 -14.136 4.058 1.00 84.19 87 LYS A C 1
ATOM 698 O O . LYS A 1 87 ? -12.124 -13.419 3.099 1.00 84.19 87 LYS A O 1
ATOM 703 N N . VAL A 1 88 ? -11.241 -13.703 5.154 1.00 81.69 88 VAL A N 1
ATOM 704 C CA . VAL A 1 88 ? -10.775 -12.320 5.338 1.00 81.69 88 VAL A CA 1
ATOM 705 C C . VAL A 1 88 ? -9.609 -12.051 4.395 1.00 81.69 88 VAL A C 1
ATOM 707 O O . VAL A 1 88 ? -9.643 -11.072 3.663 1.00 81.69 88 VAL A O 1
ATOM 710 N N . PHE A 1 89 ? -8.647 -12.973 4.309 1.00 81.38 89 PHE A N 1
ATOM 711 C CA . PHE A 1 89 ? -7.519 -12.862 3.384 1.00 81.38 89 PHE A CA 1
ATOM 712 C C . PHE A 1 89 ? -7.970 -12.688 1.925 1.00 81.38 89 PHE A C 1
ATOM 714 O O . PHE A 1 89 ? -7.536 -11.758 1.254 1.00 81.38 89 PHE A O 1
ATOM 721 N N . LYS A 1 90 ? -8.895 -13.529 1.435 1.00 81.19 90 LYS A N 1
ATOM 722 C CA . LYS A 1 90 ? -9.431 -13.416 0.066 1.00 81.19 90 LYS A CA 1
ATOM 723 C C . LYS A 1 90 ? -10.119 -12.075 -0.186 1.00 81.19 90 LYS A C 1
ATOM 725 O O . LYS A 1 90 ? -9.960 -11.520 -1.270 1.00 81.19 90 LYS A O 1
ATOM 730 N N . GLN A 1 91 ? -10.859 -11.569 0.800 1.00 83.19 91 GLN A N 1
ATOM 731 C CA . GLN A 1 91 ? -11.504 -10.262 0.713 1.00 83.19 91 GLN A CA 1
ATOM 732 C C . GLN A 1 91 ? -10.459 -9.139 0.634 1.00 83.19 91 GLN A C 1
ATOM 734 O O . GLN A 1 91 ? -10.510 -8.337 -0.290 1.00 83.19 91 GLN A O 1
ATOM 739 N N . LEU A 1 92 ? -9.449 -9.144 1.512 1.00 80.06 92 LEU A N 1
ATOM 740 C CA . LEU A 1 92 ? -8.383 -8.136 1.495 1.00 80.06 92 LEU A CA 1
ATOM 741 C C . LEU A 1 92 ? -7.552 -8.185 0.206 1.00 80.06 92 LEU A C 1
ATOM 743 O O . LEU A 1 92 ? -7.258 -7.133 -0.348 1.00 80.06 92 LEU A O 1
ATOM 747 N N . VAL A 1 93 ? -7.226 -9.375 -0.318 1.00 80.50 93 VAL A N 1
ATOM 748 C CA . VAL A 1 93 ? -6.538 -9.552 -1.616 1.00 80.50 93 VAL A CA 1
ATOM 749 C C . VAL A 1 93 ? -7.364 -8.976 -2.769 1.00 80.50 93 VAL A C 1
ATOM 751 O O . VAL A 1 93 ? -6.829 -8.344 -3.683 1.00 80.50 93 VAL A O 1
ATOM 754 N N . HIS A 1 94 ? -8.680 -9.181 -2.737 1.00 80.50 94 HIS A N 1
ATOM 755 C CA . HIS A 1 94 ? -9.579 -8.610 -3.729 1.00 80.50 94 HIS A CA 1
ATOM 756 C C . HIS A 1 94 ? -9.624 -7.078 -3.633 1.00 80.50 94 HIS A C 1
ATOM 758 O O . HIS A 1 94 ? -9.481 -6.397 -4.651 1.00 80.50 94 HIS A O 1
ATOM 764 N N . ASP A 1 95 ? -9.764 -6.547 -2.420 1.00 78.31 95 ASP A N 1
ATOM 765 C CA . ASP A 1 95 ? -9.946 -5.118 -2.167 1.00 78.31 95 ASP A CA 1
ATOM 766 C C . ASP A 1 95 ? -8.660 -4.324 -2.426 1.00 78.31 95 ASP A C 1
ATOM 768 O O . ASP A 1 95 ? -8.688 -3.296 -3.106 1.00 78.31 95 ASP A O 1
ATOM 772 N N . ILE A 1 96 ? -7.504 -4.850 -2.008 1.00 79.06 96 ILE A N 1
ATOM 773 C CA . ILE A 1 96 ? -6.195 -4.276 -2.342 1.00 79.06 96 ILE A CA 1
ATOM 774 C C . ILE A 1 96 ? -5.853 -4.467 -3.826 1.00 79.06 96 ILE A C 1
ATOM 776 O O . ILE A 1 96 ? -5.094 -3.688 -4.393 1.00 79.06 96 ILE A O 1
ATOM 780 N N . GLY A 1 97 ? -6.498 -5.414 -4.514 1.00 73.12 97 GLY A N 1
ATOM 781 C CA . GLY A 1 97 ? -6.361 -5.654 -5.954 1.00 73.12 97 GLY A CA 1
ATOM 782 C C . GLY A 1 97 ? -5.126 -6.440 -6.355 1.00 73.12 97 GLY A C 1
ATOM 783 O O . GLY A 1 97 ? -4.825 -6.516 -7.545 1.00 73.12 97 GLY A O 1
ATOM 784 N N . THR A 1 98 ? -4.476 -7.102 -5.404 1.00 70.75 98 THR A N 1
ATOM 785 C CA . THR A 1 98 ? -3.365 -8.026 -5.642 1.00 70.75 98 THR A CA 1
ATOM 786 C C . THR A 1 98 ? -3.893 -9.376 -6.143 1.00 70.75 98 THR A C 1
ATOM 788 O O . THR A 1 98 ? -3.537 -10.447 -5.660 1.00 70.75 98 THR A O 1
ATOM 791 N N . ARG A 1 99 ? -4.768 -9.355 -7.159 1.00 66.75 99 ARG A N 1
ATOM 792 C CA . ARG A 1 99 ? -5.448 -10.548 -7.700 1.00 66.75 99 ARG A CA 1
ATOM 793 C C . ARG A 1 99 ? -4.485 -11.603 -8.259 1.00 66.75 99 ARG A C 1
ATOM 795 O O . ARG A 1 99 ? -4.879 -12.761 -8.371 1.00 66.75 99 ARG A O 1
ATOM 802 N N . HIS A 1 100 ? -3.252 -11.198 -8.556 1.00 60.88 100 HIS A N 1
ATOM 803 C CA . HIS A 1 100 ? -2.156 -12.044 -9.028 1.00 60.88 100 HIS A CA 1
ATOM 804 C C . HIS A 1 100 ? -1.193 -12.487 -7.915 1.00 60.88 100 HIS A C 1
ATOM 806 O O . HIS A 1 100 ? -0.266 -13.235 -8.183 1.00 60.88 100 HIS A O 1
ATOM 812 N N . LEU A 1 101 ? -1.397 -12.085 -6.654 1.00 58.47 101 LEU A N 1
ATOM 813 C CA . LEU A 1 101 ? -0.526 -12.506 -5.544 1.00 58.47 101 LEU A CA 1
ATOM 814 C C . LEU A 1 101 ? -0.525 -14.028 -5.368 1.00 58.47 101 LEU A C 1
ATOM 816 O O . LEU A 1 101 ? 0.505 -14.634 -5.096 1.00 58.47 101 LEU A O 1
ATOM 820 N N . LYS A 1 102 ? -1.682 -14.656 -5.599 1.00 55.25 102 LYS A N 1
ATOM 821 C CA . LYS A 1 102 ? -1.827 -16.117 -5.637 1.00 55.25 102 LYS A CA 1
ATOM 822 C C . LYS A 1 102 ? -0.941 -16.782 -6.705 1.00 55.25 102 LYS A C 1
ATOM 824 O O . LYS A 1 102 ? -0.576 -17.932 -6.522 1.00 55.25 102 LYS A O 1
ATOM 829 N N . ASP A 1 103 ? -0.602 -16.065 -7.779 1.00 56.28 103 ASP A N 1
ATOM 830 C CA . ASP A 1 103 ? 0.239 -16.558 -8.875 1.00 56.28 103 ASP A CA 1
ATOM 831 C C . ASP A 1 103 ? 1.741 -16.395 -8.544 1.00 56.28 103 ASP A C 1
ATOM 833 O O . ASP A 1 103 ? 2.587 -16.984 -9.208 1.00 56.28 103 ASP A O 1
ATOM 837 N N . ILE A 1 104 ? 2.072 -15.607 -7.510 1.00 55.97 104 ILE A N 1
ATOM 838 C CA . ILE A 1 104 ? 3.442 -15.324 -7.047 1.00 55.97 104 ILE A CA 1
ATOM 839 C C . ILE A 1 104 ? 3.809 -16.182 -5.822 1.00 55.97 104 ILE A C 1
ATOM 841 O O . ILE A 1 104 ? 4.962 -16.567 -5.670 1.00 55.97 104 ILE A O 1
ATOM 845 N N . CYS A 1 105 ? 2.845 -16.508 -4.952 1.00 46.12 105 CYS A N 1
ATOM 846 C CA . CYS A 1 105 ? 3.096 -17.191 -3.672 1.00 46.12 105 CYS A CA 1
ATOM 847 C C . CYS A 1 105 ? 2.813 -18.710 -3.658 1.00 46.12 105 CYS A C 1
ATOM 849 O O . CYS A 1 105 ? 2.850 -19.303 -2.582 1.00 46.12 105 CYS A O 1
ATOM 851 N N . LEU A 1 106 ? 2.484 -19.341 -4.794 1.00 41.78 106 LEU A N 1
ATOM 852 C CA . LEU A 1 106 ? 2.148 -20.778 -4.873 1.00 41.78 106 LEU A CA 1
ATOM 853 C C . LEU A 1 106 ? 3.068 -21.604 -5.797 1.00 41.78 106 LEU A C 1
ATOM 855 O O . LEU A 1 106 ? 2.653 -22.673 -6.242 1.00 41.78 106 LEU A O 1
ATOM 859 N N . ASN A 1 107 ? 4.295 -21.143 -6.060 1.00 33.28 107 ASN A N 1
ATOM 860 C CA . ASN A 1 107 ? 5.347 -21.972 -6.667 1.00 33.28 107 ASN A CA 1
ATOM 861 C C . ASN A 1 107 ? 6.328 -22.470 -5.607 1.00 33.28 107 ASN A C 1
ATOM 863 O O . ASN A 1 107 ? 6.731 -21.637 -4.764 1.00 33.28 107 ASN A O 1
#

Organism: NCBI:txid2727404

Sequence (107 aa):
MDEDDNDPQIMEECRHRKDWKSWKKAIQDELDSLNKRKVFGPITPTPKGVKPVGHKHELQVEGKVDVKQIPSNQNLADLFTNPLPAKVFKQLVHDIGTRHLKDICLN

Secondary structure (DSSP, 8-state):
--GGGPPP-SHHHHHHSTTHHHHHHHHHHHHHHHHHTT-S---PBPPTTPPPPTHHHHHHHTTS---BPPPGGG-TTHHHHS---HHHHHHHHHHHT-TTHHHHS--

Foldseek 3Di:
DPPLPDDDPDPVVCCVDPCNVVVVVVVVVLVVVCVVLCLDDDFDADDPPDADDDPVRVCVVVVVDGDTDDPPLSPLCCLVVDDDDPVSNVVSCVSSVVVCVCVVPPD

pLDDT: mean 73.15, std 10.9, range [33.28, 89.31]